Protein AF-A0A261Y4P2-F1 (afdb_monomer)

Structure (mmCIF, N/CA/C/O backbone):
data_AF-A0A261Y4P2-F1
#
_entry.id   AF-A0A261Y4P2-F1
#
loop_
_atom_site.group_PDB
_atom_site.id
_atom_site.type_symbol
_atom_site.label_atom_id
_atom_site.label_alt_id
_atom_site.label_comp_id
_atom_site.label_asym_id
_atom_site.label_entity_id
_atom_site.label_seq_id
_atom_site.pdbx_PDB_ins_code
_atom_site.Cartn_x
_atom_site.Cartn_y
_atom_site.Cartn_z
_atom_site.occupancy
_atom_site.B_iso_or_equiv
_atom_site.auth_seq_id
_atom_site.auth_comp_id
_atom_site.auth_asym_id
_atom_site.auth_atom_id
_atom_site.pdbx_PDB_model_num
ATOM 1 N N . MET A 1 1 ? 29.487 2.234 -16.152 1.00 88.12 1 MET A N 1
ATOM 2 C CA . MET A 1 1 ? 29.723 3.035 -14.929 1.00 88.12 1 MET A CA 1
ATOM 3 C C . MET A 1 1 ? 28.734 2.696 -13.816 1.00 88.12 1 MET A C 1
ATOM 5 O O . MET A 1 1 ? 29.174 2.067 -12.872 1.00 88.12 1 MET A O 1
ATOM 9 N N . ARG A 1 2 ? 27.433 3.023 -13.929 1.00 93.88 2 ARG A N 1
ATOM 10 C CA . ARG A 1 2 ? 26.444 2.851 -12.834 1.00 93.88 2 ARG A CA 1
ATOM 11 C C . ARG A 1 2 ? 26.440 1.461 -12.182 1.00 93.88 2 ARG A C 1
ATOM 13 O O . ARG A 1 2 ? 26.455 1.369 -10.967 1.00 93.88 2 ARG A O 1
ATOM 20 N N . VAL A 1 3 ? 26.479 0.394 -12.985 1.00 94.44 3 VAL A N 1
ATOM 21 C CA . VAL A 1 3 ? 26.511 -0.991 -12.474 1.00 94.44 3 VAL A CA 1
ATOM 22 C C . VAL A 1 3 ? 27.809 -1.296 -11.719 1.00 94.44 3 VAL A C 1
ATOM 24 O O . VAL A 1 3 ? 27.768 -1.815 -10.617 1.00 94.44 3 VAL A O 1
ATOM 27 N N . ALA A 1 4 ? 28.965 -0.929 -12.274 1.00 94.06 4 ALA A N 1
ATOM 28 C CA . ALA A 1 4 ? 30.262 -1.214 -11.657 1.00 94.06 4 ALA A CA 1
ATOM 29 C C . ALA A 1 4 ? 30.473 -0.488 -10.312 1.00 94.06 4 ALA A C 1
ATOM 31 O O . ALA A 1 4 ? 31.225 -0.970 -9.482 1.00 94.06 4 ALA A O 1
ATOM 32 N N . GLN A 1 5 ? 29.793 0.640 -10.065 1.00 93.06 5 GLN A N 1
ATOM 33 C CA . GLN A 1 5 ? 29.941 1.426 -8.828 1.00 93.06 5 GLN A CA 1
ATOM 34 C C . GLN A 1 5 ? 29.400 0.738 -7.567 1.00 93.06 5 GLN A C 1
ATOM 36 O O . GLN A 1 5 ? 29.767 1.137 -6.468 1.00 93.06 5 GLN A O 1
ATOM 41 N N . VAL A 1 6 ? 28.524 -0.259 -7.714 1.00 94.75 6 VAL A N 1
ATOM 42 C CA . VAL A 1 6 ? 27.945 -1.008 -6.584 1.00 94.75 6 VAL A CA 1
ATOM 43 C C . VAL A 1 6 ? 28.538 -2.412 -6.447 1.00 94.75 6 VAL A C 1
ATOM 45 O O . VAL A 1 6 ? 28.089 -3.187 -5.607 1.00 94.75 6 VAL A O 1
ATOM 48 N N . LEU A 1 7 ? 29.526 -2.756 -7.279 1.00 94.25 7 LEU A N 1
ATOM 49 C CA . LEU A 1 7 ? 30.177 -4.060 -7.278 1.00 94.25 7 LEU A CA 1
ATOM 50 C C . LEU A 1 7 ? 31.565 -3.951 -6.654 1.00 94.25 7 LEU A C 1
ATOM 52 O O . LEU A 1 7 ? 32.333 -3.038 -6.954 1.00 94.25 7 LEU A O 1
ATOM 56 N N . VAL A 1 8 ? 31.884 -4.912 -5.794 1.00 94.56 8 VAL A N 1
ATOM 57 C CA . VAL A 1 8 ? 33.221 -5.052 -5.218 1.00 94.56 8 VAL A CA 1
ATOM 58 C C . VAL A 1 8 ? 34.159 -5.589 -6.302 1.00 94.56 8 VAL A C 1
ATOM 60 O O . VAL A 1 8 ? 33.770 -6.459 -7.079 1.00 94.56 8 VAL A O 1
ATOM 63 N N . ASP A 1 9 ? 35.373 -5.043 -6.374 1.00 92.69 9 ASP A N 1
ATOM 64 C CA . ASP A 1 9 ? 36.454 -5.481 -7.273 1.00 92.69 9 ASP A CA 1
ATOM 65 C C . ASP A 1 9 ? 36.154 -5.429 -8.784 1.00 92.69 9 ASP A C 1
ATOM 67 O O . ASP A 1 9 ? 36.833 -6.068 -9.589 1.00 92.69 9 ASP A O 1
ATOM 71 N N . VAL A 1 10 ? 35.180 -4.618 -9.209 1.00 95.62 10 VAL A N 1
ATOM 72 C CA . VAL A 1 10 ? 34.906 -4.374 -10.632 1.00 95.62 10 VAL A CA 1
ATOM 73 C C . VAL A 1 10 ? 35.430 -3.002 -11.040 1.00 95.62 10 VAL A C 1
ATOM 75 O O . VAL A 1 10 ? 34.950 -1.964 -10.588 1.00 95.62 10 VAL A O 1
ATOM 78 N N . THR A 1 11 ? 36.396 -2.977 -11.957 1.00 94.19 11 THR A N 1
ATOM 79 C CA . THR A 1 11 ? 36.865 -1.730 -12.568 1.00 94.19 11 THR A CA 1
ATOM 80 C C . THR A 1 11 ? 35.892 -1.263 -13.648 1.00 94.19 11 THR A C 1
ATOM 82 O O . THR A 1 11 ? 35.295 -2.056 -14.376 1.00 94.19 11 THR A O 1
ATOM 85 N N . VAL A 1 12 ? 35.706 0.054 -13.767 1.00 94.25 12 VAL A N 1
ATOM 86 C CA . VAL A 1 12 ? 34.885 0.625 -14.841 1.00 94.25 12 VAL A CA 1
ATOM 87 C C . VAL A 1 12 ? 35.651 0.470 -16.160 1.00 94.25 12 VAL A C 1
ATOM 89 O O . VAL A 1 12 ? 36.715 1.075 -16.296 1.00 94.25 12 VAL A O 1
ATOM 92 N N . PRO A 1 13 ? 35.141 -0.293 -17.145 1.00 92.19 13 PRO A N 1
ATOM 93 C CA . PRO A 1 13 ? 35.804 -0.390 -18.437 1.00 92.19 13 PRO A CA 1
ATOM 94 C C . PRO A 1 13 ? 35.742 0.958 -19.175 1.00 92.19 13 PRO A C 1
ATOM 96 O O . PRO A 1 13 ? 34.771 1.709 -19.002 1.00 92.19 13 PRO A O 1
ATOM 99 N N . PRO A 1 14 ? 36.736 1.273 -20.025 1.00 94.50 14 PRO A N 1
ATOM 100 C CA . PRO A 1 14 ? 36.669 2.446 -20.886 1.00 94.50 14 PRO A CA 1
ATOM 101 C C . PRO A 1 14 ? 35.496 2.326 -21.880 1.00 94.50 14 PRO A C 1
ATOM 103 O O . PRO A 1 14 ? 35.096 1.212 -22.233 1.00 94.50 14 PRO A O 1
ATOM 106 N N . PRO A 1 15 ? 34.922 3.448 -22.354 1.00 95.31 15 PRO A N 1
ATOM 107 C CA . PRO A 1 15 ? 33.845 3.421 -23.340 1.00 95.31 15 PRO A CA 1
ATOM 108 C C . PRO A 1 15 ? 34.237 2.671 -24.621 1.00 95.31 15 PRO A C 1
ATOM 110 O O . PRO A 1 15 ? 35.308 2.905 -25.176 1.00 95.31 15 PRO A O 1
ATOM 113 N N . ASN A 1 16 ? 33.333 1.832 -25.130 1.00 97.00 16 ASN A N 1
ATOM 114 C CA . ASN A 1 16 ? 33.436 1.235 -26.460 1.00 97.00 16 ASN A CA 1
ATOM 115 C C . ASN A 1 16 ? 32.276 1.753 -27.334 1.00 97.00 16 ASN A C 1
ATOM 117 O O . ASN A 1 16 ? 31.155 1.265 -27.191 1.00 97.00 16 ASN A O 1
ATOM 121 N N . PRO A 1 17 ? 32.509 2.739 -28.221 1.00 97.38 17 PRO A N 1
ATOM 122 C CA . PRO A 1 17 ? 31.434 3.444 -28.919 1.00 97.38 17 PRO A CA 1
ATOM 123 C C . PRO A 1 17 ? 30.830 2.685 -30.109 1.00 97.38 17 PRO A C 1
ATOM 125 O O . PRO A 1 17 ? 29.937 3.228 -30.750 1.00 97.38 17 PRO A O 1
ATOM 128 N N . THR A 1 18 ? 31.265 1.451 -30.403 1.00 98.44 18 THR A N 1
ATOM 129 C CA . THR A 1 18 ? 30.880 0.688 -31.612 1.00 98.44 18 THR A CA 1
ATOM 130 C C . THR A 1 18 ? 29.365 0.661 -31.884 1.00 98.44 18 THR A C 1
ATOM 132 O O . THR A 1 18 ? 28.962 0.696 -33.042 1.00 98.44 18 THR A O 1
ATOM 135 N N . TYR A 1 19 ? 28.524 0.638 -30.842 1.00 97.81 19 TYR A N 1
ATOM 136 C CA . TYR A 1 19 ? 27.056 0.560 -30.969 1.00 97.81 19 TYR A CA 1
ATOM 137 C C . TYR A 1 19 ? 26.296 1.707 -30.290 1.00 97.81 19 TYR A C 1
ATOM 139 O O . TYR A 1 19 ? 25.064 1.692 -30.230 1.00 97.81 19 TYR A O 1
ATOM 147 N N . TYR A 1 20 ? 26.999 2.698 -29.745 1.00 97.75 20 TYR A N 1
ATOM 148 C CA . TYR A 1 20 ? 26.348 3.774 -29.002 1.00 97.75 20 TYR A CA 1
ATOM 149 C C . TYR A 1 20 ? 25.594 4.705 -29.952 1.00 97.75 20 TYR A C 1
ATOM 151 O O . TYR A 1 20 ? 26.127 5.156 -30.961 1.00 97.75 20 TYR A O 1
ATOM 159 N N . ASN A 1 21 ? 24.342 5.001 -29.615 1.00 98.38 21 ASN A N 1
ATOM 160 C CA . ASN A 1 21 ? 23.499 5.966 -30.308 1.00 98.38 21 ASN A CA 1
ATOM 161 C C . ASN A 1 21 ? 22.418 6.486 -29.345 1.00 98.38 21 ASN A C 1
ATOM 163 O O . ASN A 1 21 ? 22.207 5.907 -28.282 1.00 98.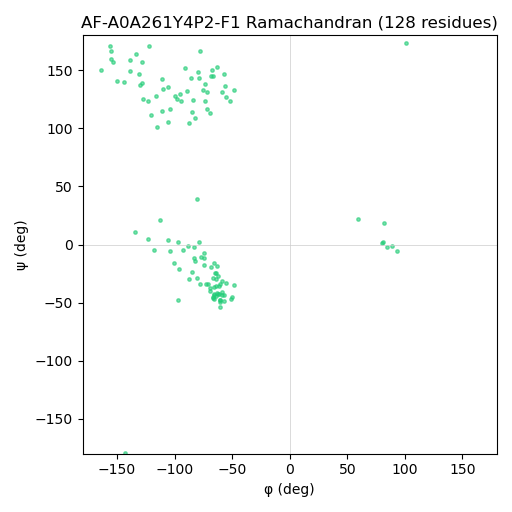38 21 ASN A O 1
ATOM 167 N N . ASN A 1 22 ? 21.739 7.566 -29.733 1.00 98.38 22 ASN A N 1
ATOM 168 C CA . ASN A 1 22 ? 20.689 8.210 -28.935 1.00 98.38 22 ASN A CA 1
ATOM 169 C C . ASN A 1 22 ? 19.300 8.067 -29.578 1.00 98.38 22 ASN A C 1
ATOM 171 O O . ASN A 1 22 ? 18.417 8.885 -29.323 1.00 98.38 22 ASN A O 1
ATOM 175 N N . ASN A 1 23 ? 19.112 7.078 -30.458 1.00 98.31 23 ASN A N 1
ATOM 176 C CA . ASN A 1 23 ? 17.805 6.841 -31.056 1.00 98.31 23 ASN A CA 1
ATOM 177 C C . ASN A 1 23 ? 16.827 6.367 -29.974 1.00 98.31 23 ASN A C 1
ATOM 179 O O . ASN A 1 23 ? 17.195 5.629 -29.061 1.00 98.31 23 ASN A O 1
ATOM 183 N N . VAL A 1 24 ? 15.568 6.774 -30.097 1.00 97.25 24 VAL A N 1
ATOM 184 C CA . VAL A 1 24 ? 14.489 6.413 -29.173 1.00 97.25 24 VAL A CA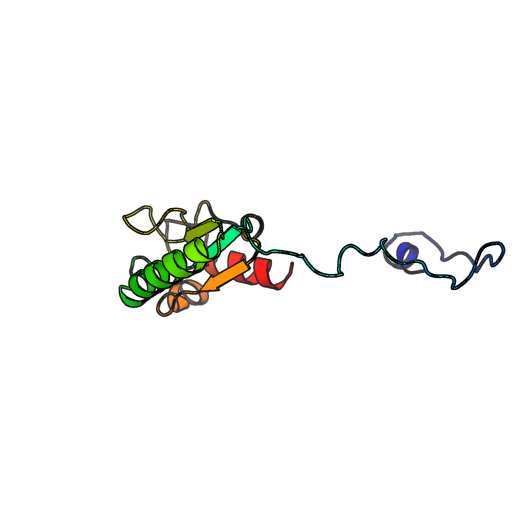 1
ATOM 185 C C . VAL A 1 24 ? 13.306 5.854 -29.952 1.00 97.25 24 VAL A C 1
ATOM 187 O O . VAL A 1 24 ? 13.133 6.151 -31.133 1.00 97.25 24 VAL A O 1
ATOM 190 N N . THR A 1 25 ? 12.472 5.060 -29.286 1.00 97.06 25 THR A N 1
ATOM 191 C CA . THR A 1 25 ? 11.201 4.577 -29.833 1.00 97.06 25 THR A CA 1
ATOM 192 C C . THR A 1 25 ? 10.124 4.620 -28.756 1.00 97.06 25 THR A C 1
ATOM 194 O O . THR A 1 25 ? 10.414 4.490 -27.565 1.00 97.06 25 THR A O 1
ATOM 197 N N . CYS A 1 26 ? 8.875 4.833 -29.164 1.00 95.25 26 CYS A N 1
ATOM 198 C CA . CYS A 1 26 ? 7.732 4.843 -28.258 1.00 95.25 26 CYS A CA 1
ATOM 199 C C . CYS A 1 26 ? 7.302 3.415 -27.870 1.00 95.25 26 CYS A C 1
ATOM 201 O O . CYS A 1 26 ? 7.734 2.434 -28.474 1.00 95.25 26 CYS A O 1
ATOM 203 N N . GLY A 1 27 ? 6.460 3.304 -26.837 1.00 92.44 27 GLY A N 1
ATOM 204 C CA . GLY A 1 27 ? 5.825 2.041 -26.436 1.00 92.44 27 GLY A CA 1
ATOM 205 C C . GLY A 1 27 ? 6.680 1.092 -25.589 1.00 92.44 27 GLY A C 1
ATOM 206 O O . GLY A 1 27 ? 6.207 0.017 -25.247 1.00 92.44 27 GLY A O 1
ATOM 207 N N . LEU A 1 28 ? 7.913 1.473 -25.232 1.00 94.06 28 LEU A N 1
ATOM 208 C CA . LEU A 1 28 ? 8.790 0.648 -24.384 1.00 94.06 28 LEU A CA 1
ATOM 209 C C . LEU A 1 28 ? 8.756 1.023 -22.893 1.00 94.06 28 LEU A C 1
ATOM 211 O O . LEU A 1 28 ? 9.151 0.216 -22.056 1.00 94.06 28 LEU A O 1
ATOM 215 N N . SER A 1 29 ? 8.325 2.240 -22.544 1.00 94.94 29 SER A N 1
ATOM 216 C CA . SER A 1 29 ? 8.295 2.694 -21.147 1.00 94.94 29 SER A CA 1
ATOM 217 C C . SER A 1 29 ? 7.024 2.238 -20.433 1.00 94.94 29 SER A C 1
ATOM 219 O O . SER A 1 29 ? 5.919 2.573 -20.859 1.00 94.94 29 SER A O 1
ATOM 221 N N . VAL A 1 30 ? 7.193 1.543 -19.308 1.00 95.00 30 VAL A N 1
ATOM 222 C CA . VAL A 1 30 ? 6.091 1.103 -18.435 1.00 95.00 30 VAL A CA 1
ATOM 223 C C . VAL A 1 30 ? 5.566 2.249 -17.561 1.00 95.00 30 VAL A C 1
ATOM 225 O O . VAL A 1 30 ? 4.368 2.348 -17.329 1.00 95.00 30 VAL A O 1
ATOM 228 N N . PHE A 1 31 ? 6.429 3.177 -17.136 1.00 94.50 31 PHE A N 1
ATOM 229 C CA . PHE A 1 31 ? 6.080 4.283 -16.228 1.00 94.50 31 PHE A CA 1
ATOM 230 C C . PHE A 1 31 ? 5.400 5.467 -16.939 1.00 94.50 31 PHE A C 1
ATOM 232 O O . PHE A 1 31 ? 5.685 6.628 -16.656 1.00 94.50 31 PHE A O 1
ATOM 239 N N . SER A 1 32 ? 4.525 5.180 -17.902 1.00 88.62 32 SER A N 1
ATOM 240 C CA . SER A 1 32 ? 3.750 6.181 -18.651 1.00 88.62 32 SER A CA 1
ATOM 241 C C . SER A 1 32 ? 2.328 6.387 -18.107 1.00 88.62 32 SER A C 1
ATOM 243 O O . SER A 1 32 ? 1.586 7.211 -18.639 1.00 88.62 32 SER A O 1
ATOM 245 N N . GLY A 1 33 ? 1.980 5.695 -17.016 1.00 88.25 33 GLY A N 1
ATOM 246 C CA . GLY A 1 33 ? 0.674 5.746 -16.362 1.00 88.25 33 GLY A CA 1
ATOM 247 C C . GLY A 1 33 ? -0.207 4.546 -16.706 1.00 88.25 33 GLY A C 1
ATOM 248 O O . GLY A 1 33 ? 0.138 3.716 -17.546 1.00 88.25 33 GLY A O 1
ATOM 249 N N . VAL A 1 34 ? -1.354 4.459 -16.034 1.00 92.75 34 VAL A N 1
ATOM 250 C CA . VAL A 1 34 ? -2.359 3.413 -16.261 1.00 92.75 34 VAL A CA 1
ATOM 251 C C . VAL A 1 34 ? -3.617 4.013 -16.901 1.00 92.75 34 VAL A C 1
ATOM 253 O O . VAL A 1 34 ? -3.999 5.131 -16.558 1.00 92.75 34 VAL A O 1
ATOM 256 N N . PRO A 1 35 ? -4.282 3.302 -17.830 1.00 95.12 35 PRO A N 1
ATOM 257 C CA . PRO A 1 35 ? -5.484 3.805 -18.502 1.00 95.12 35 PRO A CA 1
ATOM 258 C C . PRO A 1 35 ? -6.736 3.777 -17.611 1.00 95.12 35 PRO A C 1
ATOM 260 O O . PRO A 1 35 ? -7.733 4.419 -17.931 1.00 95.12 35 PRO A O 1
ATOM 263 N N . THR A 1 36 ? -6.709 3.011 -16.520 1.00 97.44 36 THR A N 1
ATOM 264 C CA . THR A 1 36 ? -7.792 2.899 -15.539 1.00 97.44 36 THR A CA 1
ATOM 265 C C . THR A 1 36 ? -7.227 2.505 -14.178 1.00 97.44 36 THR A C 1
ATOM 267 O O . THR A 1 36 ? -6.154 1.909 -14.105 1.00 97.44 36 THR A O 1
ATOM 270 N N . ILE A 1 37 ? -7.970 2.825 -13.119 1.00 96.75 37 ILE A N 1
ATOM 271 C CA . ILE A 1 37 ? -7.676 2.433 -11.733 1.00 96.75 37 ILE A CA 1
ATOM 272 C C . ILE A 1 37 ? -8.573 1.290 -11.237 1.00 96.75 37 ILE A C 1
ATOM 274 O O . ILE A 1 37 ? -8.388 0.807 -10.127 1.00 96.75 37 ILE A O 1
ATOM 278 N N . VAL A 1 38 ? -9.558 0.857 -12.031 1.00 98.38 38 VAL A N 1
ATOM 279 C CA . VAL A 1 38 ? -10.471 -0.230 -11.647 1.00 98.38 38 VAL A CA 1
ATOM 280 C C . VAL A 1 38 ? -9.674 -1.503 -11.357 1.00 98.38 38 VAL A C 1
ATOM 282 O O . VAL A 1 38 ? -8.849 -1.919 -12.168 1.00 98.38 38 VAL A O 1
ATOM 285 N N . GLY A 1 39 ? -9.956 -2.131 -10.217 1.00 97.75 39 GLY A N 1
ATOM 286 C CA . GLY A 1 39 ? -9.285 -3.342 -9.749 1.00 97.75 39 GLY A CA 1
ATOM 287 C C . GLY A 1 39 ? -7.980 -3.107 -8.986 1.00 97.75 39 GLY A C 1
ATOM 288 O O . GLY A 1 39 ? -7.406 -4.081 -8.508 1.00 97.75 39 GLY A O 1
ATOM 289 N N . LEU A 1 40 ? -7.523 -1.857 -8.839 1.00 98.19 40 LEU A N 1
ATOM 290 C CA . LEU A 1 40 ? -6.431 -1.541 -7.917 1.00 98.19 40 LEU A CA 1
ATOM 291 C C . LEU A 1 40 ? -6.889 -1.725 -6.463 1.00 98.19 40 LEU A C 1
ATOM 293 O O . LEU A 1 40 ? -8.045 -1.452 -6.115 1.00 98.19 40 LEU A O 1
ATOM 297 N N . ASN A 1 41 ? -5.971 -2.179 -5.616 1.00 98.38 41 ASN A N 1
ATOM 298 C CA . ASN A 1 41 ? -6.188 -2.443 -4.201 1.00 98.38 41 ASN A CA 1
ATOM 299 C C . ASN A 1 41 ? -5.894 -1.188 -3.380 1.00 98.38 41 ASN A C 1
ATOM 301 O O . ASN A 1 41 ? -4.846 -0.567 -3.536 1.00 98.38 41 ASN A O 1
ATOM 305 N N . PHE A 1 42 ? -6.793 -0.818 -2.472 1.00 98.12 42 PHE A N 1
ATOM 306 C CA . PHE A 1 42 ? -6.651 0.387 -1.660 1.00 98.12 42 PHE A CA 1
ATOM 307 C C . PHE A 1 42 ? -6.798 0.076 -0.172 1.00 98.12 42 PHE A C 1
ATOM 309 O O . PHE A 1 42 ? -7.809 -0.485 0.255 1.00 98.12 42 PHE A O 1
ATOM 316 N N . GLY A 1 43 ? -5.799 0.464 0.619 1.00 98.69 43 GLY A N 1
ATOM 317 C CA . GLY A 1 43 ? -5.790 0.311 2.070 1.00 98.69 43 GLY A CA 1
ATOM 318 C C . GLY A 1 43 ? -6.288 1.573 2.774 1.00 98.69 43 GLY A C 1
ATOM 319 O O . GLY A 1 43 ? -5.727 2.654 2.598 1.00 98.69 43 GLY A O 1
ATOM 320 N N . ILE A 1 44 ? -7.316 1.445 3.609 1.00 98.81 44 ILE A N 1
ATOM 321 C CA . ILE A 1 44 ? -7.773 2.500 4.521 1.00 98.81 44 ILE A CA 1
ATOM 322 C C . ILE A 1 44 ? -7.341 2.111 5.930 1.00 98.81 44 ILE A C 1
ATOM 324 O O . ILE A 1 44 ? -7.921 1.214 6.536 1.00 98.81 44 ILE A O 1
ATOM 328 N N . LEU A 1 45 ? -6.320 2.782 6.450 1.00 98.62 45 LEU A N 1
ATOM 329 C CA . LEU A 1 45 ? -5.787 2.551 7.787 1.00 98.62 45 LEU A CA 1
ATOM 330 C C . LEU A 1 45 ? -6.643 3.304 8.812 1.00 98.62 45 LEU A C 1
ATOM 332 O O . LEU A 1 45 ? -6.612 4.535 8.862 1.00 98.62 45 LEU A O 1
ATOM 336 N N . ALA A 1 46 ? -7.412 2.568 9.609 1.00 98.56 46 ALA A N 1
ATOM 337 C CA . ALA A 1 46 ? -8.357 3.096 10.585 1.00 98.56 46 ALA A CA 1
ATOM 338 C C . ALA A 1 46 ? -8.052 2.590 12.004 1.00 98.56 46 ALA A C 1
ATOM 340 O O . ALA A 1 46 ? -7.233 1.697 12.205 1.00 98.56 46 ALA A O 1
ATOM 341 N N . SER A 1 47 ? -8.736 3.154 12.999 1.00 97.69 47 SER A N 1
ATOM 342 C CA . SER A 1 47 ? -8.703 2.655 14.375 1.00 97.69 47 SER A CA 1
ATOM 343 C C . SER A 1 47 ? -10.110 2.333 14.868 1.00 97.69 47 SER A C 1
ATOM 345 O O . SER A 1 47 ? -10.976 3.208 14.911 1.00 97.69 47 SER A O 1
ATOM 347 N N . VAL A 1 48 ? -10.328 1.093 15.313 1.00 97.75 48 VAL A N 1
ATOM 348 C CA . VAL A 1 48 ? -11.605 0.629 15.888 1.00 97.75 48 VAL A CA 1
ATOM 349 C C . VAL A 1 48 ? -11.937 1.314 17.212 1.00 97.75 48 VAL A C 1
ATOM 351 O O . VAL A 1 48 ? -13.079 1.281 17.664 1.00 97.75 48 VAL A O 1
ATOM 354 N N . TYR A 1 49 ? -10.947 1.959 17.832 1.00 95.75 49 TYR A N 1
ATOM 355 C CA . TYR A 1 49 ? -11.106 2.734 19.060 1.00 95.75 49 TYR A CA 1
ATOM 356 C C . TYR A 1 49 ? -11.489 4.197 18.799 1.00 95.75 49 TYR A C 1
ATOM 358 O O . TYR A 1 49 ? -11.708 4.949 19.749 1.00 95.75 49 TYR A O 1
ATOM 366 N N . SER A 1 50 ? -11.603 4.605 17.531 1.00 97.19 50 SER A N 1
ATOM 367 C CA . SER A 1 50 ? -12.020 5.945 17.124 1.00 97.19 50 SER A CA 1
ATOM 368 C C . SER A 1 50 ? -13.277 5.885 16.257 1.00 97.19 50 SER A C 1
ATOM 370 O O . SER A 1 50 ? -13.255 5.447 15.107 1.00 97.19 50 SER A O 1
ATOM 372 N N . GLN A 1 51 ? -14.399 6.372 16.798 1.00 97.56 51 GLN A N 1
ATOM 373 C CA . GLN A 1 51 ? -15.666 6.433 16.060 1.00 97.56 51 GLN A CA 1
ATOM 374 C C . GLN A 1 51 ? -15.562 7.325 14.814 1.00 97.56 51 GLN A C 1
ATOM 376 O O . GLN A 1 51 ? -16.171 7.021 13.787 1.00 97.56 51 GLN A O 1
ATOM 381 N N . GLU A 1 52 ? -14.791 8.412 14.898 1.00 98.25 52 GLU A N 1
ATOM 382 C CA . GLU A 1 52 ? -14.500 9.293 13.763 1.00 98.25 52 GLU A CA 1
ATOM 383 C C . GLU A 1 52 ? -13.786 8.521 12.648 1.00 98.25 52 GLU A C 1
ATOM 385 O O . GLU A 1 52 ? -14.243 8.535 11.503 1.00 98.25 52 GLU A O 1
ATOM 390 N N . SER A 1 53 ? -12.755 7.755 13.014 1.00 98.38 53 SER A N 1
ATOM 391 C CA . SER A 1 53 ? -11.975 6.940 12.082 1.00 98.38 53 SER A CA 1
ATOM 392 C C . SER A 1 53 ? -12.832 5.900 11.379 1.00 98.38 53 SER A C 1
ATOM 394 O O . SER A 1 53 ? -12.857 5.848 10.150 1.00 98.38 53 SER A O 1
ATOM 396 N N . MET A 1 54 ? -13.628 5.142 12.133 1.00 98.62 54 MET A N 1
ATOM 397 C CA . MET A 1 54 ? -14.520 4.133 11.556 1.00 98.62 54 MET A CA 1
ATOM 398 C C . MET A 1 54 ? -15.608 4.743 10.664 1.00 98.62 54 MET A C 1
ATOM 400 O O . MET A 1 54 ? -15.958 4.171 9.629 1.00 98.62 54 MET A O 1
ATOM 404 N N . THR A 1 55 ? -16.121 5.923 11.020 1.00 98.56 55 THR A N 1
ATOM 405 C CA . THR A 1 55 ? -17.124 6.631 10.210 1.00 98.56 55 THR A CA 1
ATOM 406 C C . THR A 1 55 ? -16.530 7.095 8.883 1.00 98.56 55 THR A C 1
ATOM 408 O O . THR A 1 55 ? -17.131 6.883 7.826 1.00 98.56 55 THR A O 1
ATOM 411 N N . GLN A 1 56 ? -15.335 7.687 8.912 1.00 98.69 56 GLN A N 1
ATOM 412 C CA . GLN A 1 56 ? -14.669 8.131 7.694 1.00 98.69 56 GLN A CA 1
ATOM 413 C C . GLN A 1 56 ? -14.218 6.945 6.835 1.00 98.69 56 GLN A C 1
ATOM 415 O O . GLN A 1 56 ? -14.403 6.977 5.619 1.00 98.69 56 GLN A O 1
ATOM 420 N N . ALA A 1 57 ? -13.708 5.875 7.448 1.00 98.69 57 ALA A N 1
ATOM 421 C CA . ALA A 1 57 ? -13.302 4.673 6.734 1.00 98.69 57 ALA A CA 1
ATOM 422 C C . ALA A 1 57 ? -14.466 4.049 5.957 1.00 98.69 57 ALA A C 1
ATOM 424 O O . ALA A 1 57 ? -14.308 3.721 4.784 1.00 98.69 57 ALA A O 1
ATOM 425 N N . ALA A 1 58 ? -15.659 3.970 6.554 1.00 98.69 58 ALA A N 1
ATOM 426 C CA . ALA A 1 58 ? -16.854 3.491 5.862 1.00 98.69 58 ALA A CA 1
ATOM 427 C C . ALA A 1 58 ? -17.250 4.392 4.676 1.00 98.69 58 ALA A C 1
ATOM 429 O O . ALA A 1 58 ? -17.597 3.895 3.601 1.00 98.69 58 ALA A O 1
ATOM 430 N N . ALA A 1 59 ? -17.180 5.717 4.848 1.00 98.62 59 ALA A N 1
ATOM 431 C CA . ALA A 1 59 ? -17.506 6.673 3.790 1.00 98.62 59 ALA A CA 1
ATOM 432 C C . ALA A 1 59 ? -16.523 6.598 2.610 1.00 98.62 59 ALA A C 1
ATOM 434 O O . ALA A 1 59 ? -16.954 6.615 1.455 1.00 98.62 59 ALA A O 1
ATOM 435 N N . LEU A 1 60 ? -15.224 6.488 2.898 1.00 98.62 60 LEU A N 1
ATOM 436 C CA . LEU A 1 60 ? -14.173 6.314 1.896 1.00 98.62 60 LEU A CA 1
ATOM 437 C C . LEU A 1 60 ? -14.292 4.958 1.201 1.00 98.62 60 LEU A C 1
ATOM 439 O O . LEU A 1 60 ? -14.255 4.904 -0.024 1.00 98.62 60 LEU A O 1
ATOM 443 N N . ALA A 1 61 ? -14.517 3.878 1.955 1.00 98.56 61 ALA A N 1
ATOM 444 C CA . ALA A 1 61 ? -14.650 2.541 1.391 1.00 98.56 61 ALA A CA 1
ATOM 445 C C . ALA A 1 61 ? -15.798 2.449 0.389 1.00 98.56 61 ALA A C 1
ATOM 447 O O . ALA A 1 61 ? -15.633 1.871 -0.686 1.00 98.56 61 ALA A O 1
ATOM 448 N N . LYS A 1 62 ? -16.934 3.082 0.699 1.00 98.50 62 LYS A N 1
ATOM 449 C CA . LYS A 1 62 ? -18.054 3.195 -0.233 1.00 98.50 62 LYS A CA 1
ATOM 450 C C . LYS A 1 62 ? -17.651 3.941 -1.509 1.00 98.50 62 LYS A C 1
ATOM 452 O O . LYS A 1 62 ? -17.821 3.399 -2.596 1.00 98.50 62 LYS A O 1
ATOM 457 N N . GLN A 1 63 ? -17.097 5.147 -1.379 1.00 98.44 63 GLN A N 1
ATOM 458 C CA . GLN A 1 63 ? -16.728 5.983 -2.529 1.00 98.44 63 GLN A CA 1
ATOM 459 C C . GLN A 1 63 ? -15.681 5.307 -3.424 1.00 98.44 63 GLN A C 1
ATOM 461 O O . GLN A 1 63 ? -15.800 5.318 -4.643 1.00 98.44 63 GLN A O 1
ATOM 466 N N . PHE A 1 64 ? -14.669 4.677 -2.832 1.00 98.31 64 PHE A N 1
ATOM 467 C CA . PHE A 1 64 ? -13.619 3.980 -3.575 1.00 98.31 64 PHE A CA 1
ATOM 468 C C . PHE A 1 64 ? -14.146 2.716 -4.262 1.00 98.31 64 PHE A C 1
ATOM 470 O O . PHE A 1 64 ? -13.789 2.449 -5.408 1.00 98.31 64 PHE A O 1
ATOM 477 N N . SER A 1 65 ? -15.063 1.986 -3.623 1.00 98.12 65 SER A N 1
ATOM 478 C CA . SER A 1 65 ? -15.725 0.839 -4.258 1.00 98.12 65 SER A CA 1
ATOM 479 C C . SER A 1 65 ? -16.604 1.263 -5.442 1.00 98.12 65 SER A C 1
ATOM 481 O O . SER A 1 65 ? -16.640 0.569 -6.453 1.00 98.12 65 SER A O 1
A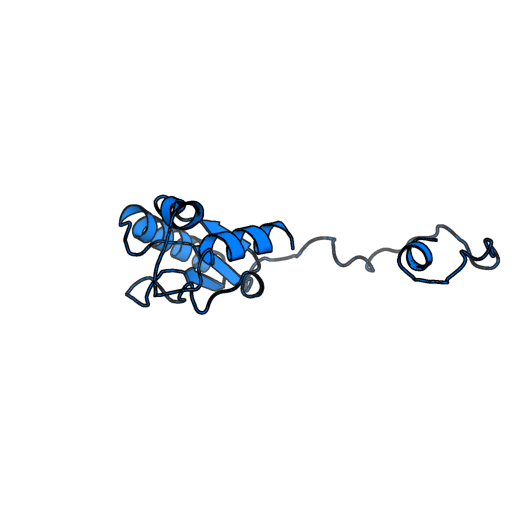TOM 483 N N . GLU A 1 66 ? -17.276 2.419 -5.364 1.00 98.44 66 GLU A N 1
ATOM 484 C CA . GLU A 1 66 ? -18.050 2.995 -6.480 1.00 98.44 66 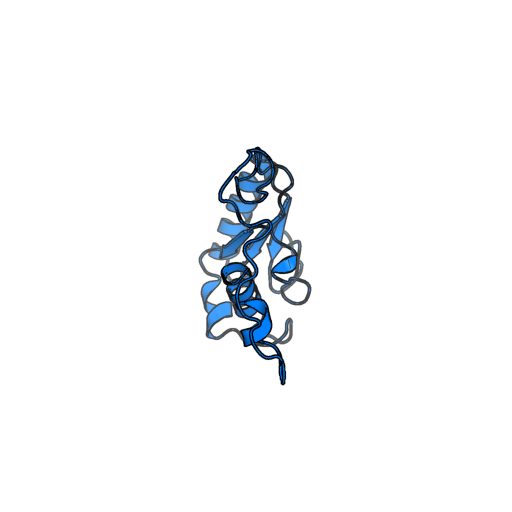GLU A CA 1
ATOM 485 C C . GLU A 1 66 ? -17.163 3.372 -7.684 1.00 98.44 66 GLU A C 1
ATOM 487 O O . GLU A 1 66 ? -17.635 3.365 -8.820 1.00 98.44 66 GLU A O 1
ATOM 492 N N . LEU A 1 67 ? -15.868 3.628 -7.456 1.00 97.88 67 LEU A N 1
ATOM 493 C CA . LEU A 1 67 ? -14.854 3.812 -8.505 1.00 97.88 67 LEU A CA 1
ATOM 494 C C . LEU A 1 67 ? -14.286 2.486 -9.048 1.00 97.88 67 LEU A C 1
ATOM 496 O O . LEU A 1 67 ? -13.455 2.503 -9.955 1.00 97.88 67 LEU A O 1
ATOM 500 N N . GLY A 1 68 ? -14.718 1.341 -8.512 1.00 98.19 68 GLY A N 1
ATOM 501 C CA . GLY A 1 68 ? -14.243 0.013 -8.901 1.00 98.19 68 GLY A CA 1
ATOM 502 C C . GLY A 1 68 ? -12.920 -0.406 -8.254 1.00 98.19 68 GLY A C 1
ATOM 503 O O . GLY A 1 68 ? -12.268 -1.311 -8.772 1.00 98.19 68 GLY A O 1
ATOM 504 N N . LEU A 1 69 ? -12.507 0.238 -7.157 1.00 98.50 69 LEU A N 1
ATOM 505 C CA . LEU A 1 69 ? -11.332 -0.159 -6.374 1.00 98.50 69 LEU A CA 1
ATOM 506 C C . LEU A 1 69 ? -11.657 -1.337 -5.446 1.00 98.50 69 LEU A C 1
ATOM 508 O O . LEU A 1 69 ? -12.767 -1.438 -4.918 1.00 98.50 69 LEU A O 1
ATOM 512 N N . PHE A 1 70 ? -10.672 -2.197 -5.192 1.00 98.38 70 PHE A N 1
ATOM 513 C CA . PHE A 1 70 ? -10.759 -3.224 -4.155 1.00 98.38 70 PHE A CA 1
ATOM 514 C C . PHE A 1 70 ? -10.300 -2.641 -2.824 1.00 98.38 70 PHE A C 1
ATOM 516 O O . PHE A 1 70 ? -9.114 -2.418 -2.600 1.00 98.38 70 PHE A O 1
ATOM 523 N N . VAL A 1 71 ? -11.252 -2.350 -1.938 1.00 98.50 71 VAL A N 1
ATOM 524 C CA . VAL A 1 71 ? -10.961 -1.610 -0.708 1.00 98.50 71 VAL A CA 1
ATOM 525 C C . VAL A 1 71 ? -10.822 -2.532 0.496 1.00 98.50 71 VAL A C 1
ATOM 527 O O . VAL A 1 71 ? -11.737 -3.289 0.832 1.00 98.50 71 VAL A O 1
ATOM 530 N N . ASN A 1 72 ? -9.711 -2.380 1.210 1.00 98.56 72 A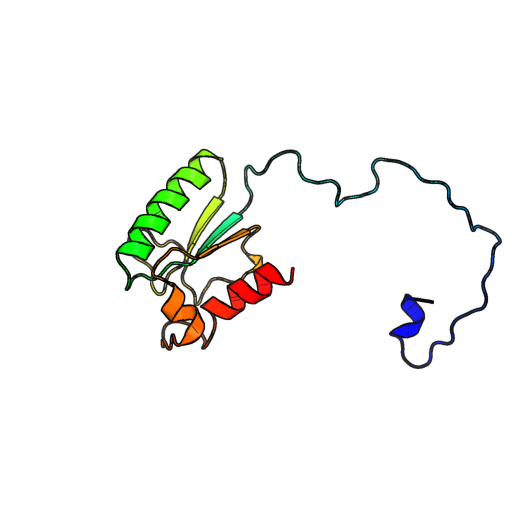SN A N 1
ATOM 531 C CA . ASN A 1 72 ? -9.476 -2.999 2.503 1.00 98.56 72 ASN A CA 1
ATOM 532 C C . ASN A 1 72 ? -9.461 -1.933 3.602 1.00 98.56 72 ASN A C 1
ATOM 534 O O . ASN A 1 72 ? -8.582 -1.075 3.641 1.00 98.56 72 ASN A O 1
ATOM 538 N N . VAL A 1 73 ? -10.438 -1.990 4.507 1.00 98.81 73 VAL A N 1
ATOM 539 C CA . VAL A 1 73 ? -10.412 -1.223 5.754 1.00 98.81 73 VAL A CA 1
ATOM 540 C C . VAL A 1 73 ? -9.614 -2.023 6.772 1.00 98.81 73 VAL A C 1
ATOM 542 O O . VAL A 1 73 ? -10.024 -3.110 7.192 1.00 98.81 73 VAL A O 1
ATOM 545 N N . VAL A 1 74 ? -8.472 -1.461 7.152 1.00 98.81 74 VAL A N 1
ATOM 546 C CA . VAL A 1 74 ? -7.523 -2.046 8.089 1.00 98.81 74 VAL A CA 1
ATOM 547 C C . VAL A 1 74 ? -7.785 -1.494 9.484 1.00 98.81 74 VAL A C 1
ATOM 549 O O . VAL A 1 74 ? -7.847 -0.280 9.666 1.00 98.81 74 VAL A O 1
ATOM 552 N N . GLY A 1 75 ? -7.909 -2.383 10.466 1.00 98.38 75 GLY A N 1
ATOM 553 C CA . GLY A 1 75 ? -8.087 -2.023 11.873 1.00 98.38 75 GLY A CA 1
ATOM 554 C C . GLY A 1 75 ? -7.348 -2.969 12.816 1.00 98.38 75 GLY A C 1
ATOM 555 O O . GLY A 1 75 ? -6.671 -3.910 12.402 1.00 98.38 75 GLY A O 1
ATOM 556 N N . GLU A 1 76 ? -7.453 -2.730 14.118 1.00 98.19 76 GLU A N 1
ATOM 557 C CA . GLU A 1 76 ? -6.770 -3.525 15.141 1.00 98.19 76 GLU A CA 1
ATOM 558 C C . GLU A 1 76 ? -7.371 -4.932 15.281 1.00 98.19 76 GLU A C 1
ATOM 560 O O . GLU A 1 76 ? -6.638 -5.889 15.533 1.00 98.19 76 GLU A O 1
ATOM 565 N N . THR A 1 77 ? -8.685 -5.073 15.085 1.00 98.19 77 THR A N 1
ATOM 566 C CA . THR A 1 77 ? -9.423 -6.344 15.139 1.00 98.19 77 THR A CA 1
ATOM 567 C C . THR A 1 77 ? -10.455 -6.438 14.019 1.00 98.19 77 THR A C 1
ATOM 569 O O . THR A 1 77 ? -10.905 -5.429 13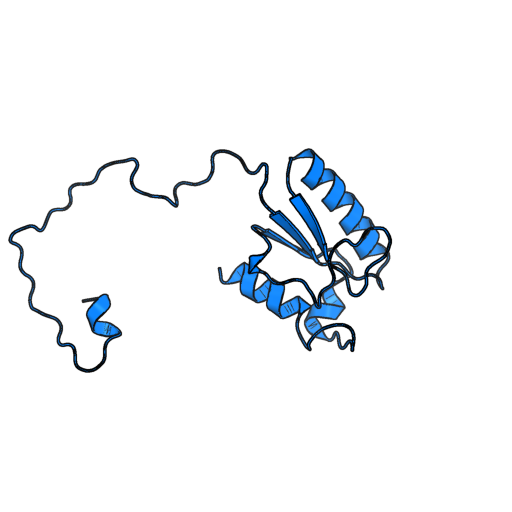.480 1.00 98.19 77 THR A O 1
ATOM 572 N N . LEU A 1 78 ? -10.868 -7.664 13.683 1.00 98.44 78 LEU A N 1
ATOM 573 C CA . LEU A 1 78 ? -12.001 -7.874 12.784 1.00 98.44 78 LEU A CA 1
ATOM 574 C C . LEU A 1 78 ? -13.311 -7.560 13.511 1.00 98.44 78 LEU A C 1
ATOM 576 O O . LEU A 1 78 ? -13.628 -8.155 14.542 1.00 98.44 78 LEU A O 1
ATOM 580 N N . MET A 1 79 ? -14.083 -6.644 12.940 1.00 97.75 79 MET A N 1
ATOM 581 C CA . MET A 1 79 ? -15.414 -6.249 13.396 1.00 97.75 79 MET A CA 1
ATOM 582 C C . MET A 1 79 ? -16.201 -5.666 12.211 1.00 97.75 79 MET A C 1
ATOM 584 O O . MET A 1 79 ? -15.609 -5.444 11.153 1.00 97.75 79 MET A O 1
ATOM 588 N N . PRO A 1 80 ? -17.518 -5.406 12.328 1.00 97.69 80 PRO A N 1
ATOM 589 C CA . PRO A 1 80 ? -18.274 -4.801 11.234 1.00 97.69 80 PRO A CA 1
ATOM 590 C C . PRO A 1 80 ? -17.606 -3.518 10.719 1.00 97.69 80 PRO A C 1
ATOM 592 O O . PRO A 1 80 ? -17.358 -2.593 11.489 1.00 97.69 80 PRO A O 1
ATOM 595 N N . GLY A 1 81 ? -17.310 -3.480 9.418 1.00 96.94 81 GLY A N 1
ATOM 596 C CA . GLY A 1 81 ? -16.609 -2.366 8.772 1.00 96.94 81 GLY A CA 1
ATOM 597 C C . GLY A 1 81 ? -15.085 -2.508 8.676 1.00 96.94 81 GLY A C 1
ATOM 598 O O . GLY A 1 81 ? -14.476 -1.683 8.010 1.00 96.94 81 GLY A O 1
ATOM 599 N N . VAL A 1 82 ? -14.479 -3.546 9.266 1.00 98.62 82 VAL A N 1
ATOM 600 C CA . VAL A 1 82 ? -13.050 -3.889 9.128 1.00 98.62 82 VAL A CA 1
ATOM 601 C C . VAL A 1 82 ? -12.922 -5.250 8.453 1.00 98.62 82 VA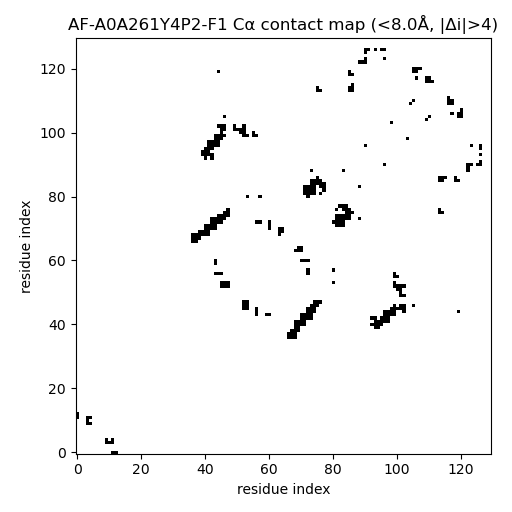L A C 1
ATOM 603 O O . VAL A 1 82 ? -13.526 -6.223 8.905 1.00 98.62 82 VAL A O 1
ATOM 606 N N . ASN A 1 83 ? -12.129 -5.339 7.386 1.00 97.50 83 ASN A N 1
ATOM 607 C CA . ASN A 1 83 ? -11.929 -6.580 6.627 1.00 97.50 83 ASN A CA 1
ATOM 608 C C . ASN A 1 83 ? -10.477 -7.080 6.627 1.00 97.50 83 ASN A C 1
ATOM 610 O O . ASN A 1 83 ? -10.227 -8.189 6.159 1.00 97.50 83 ASN A O 1
ATOM 614 N N . LEU A 1 84 ? -9.546 -6.324 7.216 1.00 98.62 84 LEU A N 1
ATOM 615 C CA . LEU A 1 84 ? -8.159 -6.739 7.387 1.00 98.62 84 LEU A CA 1
ATOM 616 C C . LEU A 1 84 ? -7.605 -6.223 8.721 1.00 98.62 84 LEU A C 1
ATOM 618 O O . LEU A 1 84 ? -7.895 -5.103 9.136 1.00 98.62 84 LEU A O 1
ATOM 622 N N . THR A 1 85 ? -6.818 -7.034 9.424 1.00 98.62 85 THR A N 1
ATOM 623 C CA . THR A 1 85 ? -6.165 -6.593 10.664 1.00 98.62 85 THR A CA 1
ATOM 624 C C . THR A 1 85 ? -4.786 -6.018 10.380 1.00 98.62 85 THR A C 1
ATOM 626 O O . THR A 1 85 ? -4.097 -6.478 9.472 1.00 98.62 85 THR A O 1
ATOM 629 N N . TYR A 1 86 ? -4.309 -5.097 11.218 1.00 98.44 86 TYR A N 1
ATOM 630 C CA . TYR A 1 86 ? -2.920 -4.624 11.142 1.00 98.44 86 TYR A CA 1
ATOM 631 C C . TYR A 1 86 ? -1.889 -5.757 11.221 1.00 98.44 86 TYR A C 1
ATOM 633 O O . TYR A 1 86 ? -0.841 -5.678 10.589 1.00 98.44 86 TYR A O 1
ATOM 641 N N . SER A 1 87 ? -2.172 -6.831 11.964 1.00 98.31 87 SER A N 1
ATOM 642 C CA . SER A 1 87 ? -1.287 -8.001 12.032 1.00 98.31 87 SER A CA 1
ATOM 643 C C . SER A 1 87 ? -1.143 -8.737 10.701 1.00 98.31 87 SER A C 1
ATOM 645 O O . SER A 1 87 ? -0.083 -9.313 10.457 1.00 98.31 87 SER A O 1
ATOM 647 N N . ALA A 1 88 ? -2.176 -8.695 9.859 1.00 98.31 88 ALA A N 1
ATOM 648 C CA . ALA A 1 88 ? -2.231 -9.372 8.569 1.00 98.31 88 ALA A CA 1
ATOM 649 C C . ALA A 1 88 ? -1.939 -8.452 7.373 1.00 98.31 88 ALA A C 1
ATOM 651 O O . ALA A 1 88 ? -1.681 -8.968 6.295 1.00 98.31 88 ALA A O 1
ATOM 652 N N . ALA A 1 89 ? -1.984 -7.130 7.554 1.00 98.38 89 ALA A N 1
ATOM 653 C CA . ALA A 1 89 ? -1.730 -6.155 6.498 1.00 98.38 89 ALA A CA 1
ATOM 654 C C . ALA A 1 89 ? -0.237 -5.840 6.325 1.00 98.38 89 ALA A C 1
ATOM 656 O O . ALA A 1 89 ? 0.486 -5.672 7.318 1.00 98.38 89 ALA A O 1
ATOM 657 N N . ASP A 1 90 ? 0.171 -5.648 5.073 1.00 98.31 90 ASP A N 1
ATOM 658 C CA . ASP A 1 90 ? 1.430 -5.028 4.667 1.00 98.31 90 ASP A CA 1
ATOM 659 C C . ASP A 1 90 ? 1.194 -3.984 3.555 1.00 98.31 90 ASP A C 1
ATOM 661 O O . ASP A 1 90 ? 0.135 -3.934 2.936 1.00 98.31 90 ASP A O 1
ATOM 665 N N . ALA A 1 91 ? 2.171 -3.112 3.298 1.00 98.38 91 ALA A N 1
ATOM 666 C CA . ALA A 1 91 ? 2.071 -2.123 2.228 1.00 98.38 91 ALA A CA 1
ATOM 667 C C . ALA A 1 91 ? 2.064 -2.757 0.831 1.00 98.38 91 ALA A C 1
ATOM 669 O O . ALA A 1 91 ? 1.456 -2.190 -0.071 1.00 98.38 91 ALA A O 1
ATOM 670 N N . VAL A 1 92 ? 2.695 -3.928 0.649 1.00 98.12 92 VAL A N 1
ATOM 671 C CA . VAL A 1 92 ? 2.701 -4.632 -0.651 1.00 98.12 92 VAL A CA 1
ATOM 672 C C . VAL A 1 92 ? 1.306 -5.068 -1.107 1.00 98.12 92 VAL A C 1
ATOM 674 O O . VAL A 1 92 ? 1.119 -5.363 -2.284 1.00 98.12 92 VAL A O 1
ATOM 677 N N . ASP A 1 93 ? 0.338 -5.123 -0.190 1.00 97.62 93 ASP A N 1
ATOM 678 C CA . ASP A 1 93 ? -1.034 -5.537 -0.482 1.00 97.62 93 ASP A CA 1
ATOM 679 C C . ASP A 1 93 ? -1.850 -4.430 -1.176 1.00 97.62 93 ASP A C 1
ATOM 681 O O . ASP A 1 93 ? -2.971 -4.680 -1.629 1.00 97.62 93 ASP A O 1
ATOM 685 N N . PHE A 1 94 ? -1.326 -3.199 -1.235 1.00 98.50 94 PHE A N 1
ATOM 686 C CA . PHE A 1 94 ? -2.066 -2.023 -1.686 1.00 98.50 94 PHE A CA 1
ATOM 687 C C . PHE A 1 94 ? -1.323 -1.249 -2.777 1.00 98.50 94 PHE A C 1
ATOM 689 O O . PHE A 1 94 ? -0.134 -0.970 -2.673 1.00 98.50 94 PHE A O 1
ATOM 696 N N . ASP A 1 95 ? -2.075 -0.797 -3.777 1.00 97.94 95 ASP A N 1
ATOM 697 C CA . ASP A 1 95 ? -1.628 0.164 -4.790 1.00 97.94 95 ASP A CA 1
ATOM 698 C C . ASP A 1 95 ? -1.757 1.619 -4.290 1.00 97.94 95 ASP A C 1
ATOM 700 O O . ASP A 1 95 ? -1.259 2.559 -4.910 1.00 97.94 95 ASP A O 1
ATOM 704 N N . GLY A 1 96 ? -2.444 1.822 -3.162 1.00 97.69 96 GLY A N 1
ATOM 705 C CA . GLY A 1 96 ? -2.546 3.105 -2.479 1.00 97.69 96 GLY A CA 1
ATOM 706 C C . GLY A 1 96 ? -3.040 2.970 -1.042 1.00 97.69 96 GLY A C 1
ATOM 707 O O . GLY A 1 96 ? -3.790 2.054 -0.700 1.00 97.69 96 GLY A O 1
ATOM 708 N N . VAL A 1 97 ? -2.605 3.896 -0.186 1.00 98.38 97 VAL A N 1
ATOM 709 C CA . VAL A 1 97 ? -2.899 3.891 1.251 1.00 98.38 97 VAL A CA 1
ATOM 710 C C . VAL A 1 97 ? -3.415 5.258 1.689 1.00 98.38 97 VAL A C 1
ATOM 712 O O . VAL A 1 97 ? -2.869 6.293 1.311 1.00 98.38 97 VAL A O 1
ATOM 715 N N . VAL A 1 98 ? -4.450 5.266 2.528 1.00 98.12 98 VAL A N 1
ATOM 716 C CA . VAL A 1 98 ? -4.962 6.466 3.201 1.00 98.12 98 VAL A CA 1
ATOM 717 C C . VAL A 1 98 ? -5.137 6.202 4.691 1.00 98.12 98 VAL A C 1
ATOM 719 O O . VAL A 1 98 ? -5.471 5.094 5.103 1.00 98.12 98 VAL A O 1
ATOM 722 N N . ILE A 1 99 ? -4.916 7.228 5.508 1.00 98.19 99 ILE A N 1
ATOM 723 C CA . ILE A 1 99 ? -5.167 7.184 6.950 1.00 98.19 99 ILE A CA 1
ATOM 724 C C . ILE A 1 99 ? -6.521 7.832 7.207 1.00 98.19 99 ILE A C 1
ATOM 726 O O . ILE A 1 99 ? -6.742 8.973 6.798 1.00 98.19 99 ILE A O 1
ATOM 730 N N . ALA A 1 100 ? -7.413 7.117 7.884 1.00 98.25 100 ALA A N 1
ATOM 731 C CA . ALA A 1 100 ? -8.670 7.688 8.334 1.00 98.25 100 ALA A CA 1
ATOM 732 C C . ALA A 1 100 ? -8.435 8.607 9.548 1.00 98.25 100 ALA A C 1
ATOM 734 O O . ALA A 1 100 ? -7.766 8.222 10.509 1.00 98.25 100 ALA A O 1
ATOM 735 N N . SER A 1 101 ? -9.016 9.804 9.515 1.00 97.94 101 SER A N 1
ATOM 736 C CA . SER A 1 101 ? -9.001 10.805 10.581 1.00 97.94 101 SER A CA 1
ATOM 737 C C . SER A 1 101 ? -9.375 10.189 11.926 1.00 97.94 101 SER A C 1
ATOM 739 O O . SER A 1 101 ? -10.333 9.428 12.029 1.00 97.94 101 SER A O 1
ATOM 741 N N . GLY A 1 102 ? -8.604 10.490 12.964 1.00 96.44 102 GLY A N 1
ATOM 742 C CA . GLY A 1 102 ? -8.765 9.909 14.295 1.00 96.44 102 GLY A CA 1
ATOM 743 C C . GLY A 1 102 ? -7.991 8.603 14.523 1.00 96.44 102 GLY A C 1
ATOM 744 O O . GLY A 1 102 ? -8.054 8.071 15.632 1.00 96.44 102 GLY A O 1
ATOM 745 N N . ALA A 1 103 ? -7.271 8.073 13.525 1.00 96.69 103 ALA A N 1
ATOM 746 C CA . ALA A 1 103 ? -6.350 6.940 13.690 1.00 96.69 103 ALA A CA 1
ATOM 747 C C . ALA A 1 103 ? -4.895 7.363 13.977 1.00 96.69 103 ALA A C 1
ATOM 749 O O . ALA A 1 103 ? -4.045 6.520 14.233 1.00 96.69 103 ALA A O 1
ATOM 750 N N . GLU A 1 104 ? -4.555 8.648 13.961 1.00 94.94 104 GLU A N 1
ATOM 751 C CA . GLU A 1 104 ? -3.171 9.149 13.969 1.00 94.94 104 GLU A CA 1
ATOM 752 C C . GLU A 1 104 ? -2.378 8.684 15.203 1.00 94.94 104 GLU A C 1
ATOM 754 O O . GLU A 1 104 ? -1.174 8.425 15.130 1.00 94.94 104 GLU A O 1
ATOM 759 N N . ASN A 1 105 ? -3.060 8.509 16.337 1.00 92.12 105 ASN A N 1
ATOM 760 C CA . ASN A 1 105 ? -2.436 8.091 17.591 1.00 92.12 105 ASN A CA 1
ATOM 761 C C . ASN A 1 105 ? -1.753 6.719 17.497 1.00 92.12 105 ASN A C 1
ATOM 763 O O . ASN A 1 105 ? -0.695 6.532 18.110 1.00 92.12 105 ASN A O 1
ATOM 767 N N . ILE A 1 106 ? -2.294 5.781 16.707 1.00 94.31 106 ILE A N 1
ATOM 768 C CA . ILE A 1 106 ? -1.698 4.444 16.571 1.00 94.31 106 ILE A CA 1
ATOM 769 C C . ILE A 1 106 ? -0.425 4.433 15.708 1.00 94.31 106 ILE A C 1
ATOM 771 O O . ILE A 1 106 ? 0.327 3.462 15.756 1.00 94.31 106 ILE A O 1
ATOM 775 N N . PHE A 1 107 ? -0.131 5.526 14.992 1.00 93.44 107 PHE A N 1
ATOM 776 C CA . PHE A 1 107 ? 1.093 5.691 14.199 1.00 93.44 107 PHE A CA 1
ATOM 777 C C . PHE A 1 107 ? 2.256 6.266 15.010 1.00 93.44 107 PHE A C 1
ATOM 779 O O . PHE A 1 107 ? 3.411 5.983 14.704 1.00 93.44 107 PHE A O 1
ATOM 786 N N . LEU A 1 108 ? 1.968 7.085 16.024 1.00 85.50 108 LEU A N 1
ATOM 787 C CA . LEU A 1 108 ? 2.995 7.782 16.803 1.00 85.50 108 LEU A CA 1
ATOM 788 C C . LEU A 1 108 ? 3.335 7.049 18.103 1.00 85.50 108 LEU A C 1
ATOM 790 O O . LEU A 1 108 ? 4.507 6.853 18.406 1.00 85.50 108 LEU A O 1
ATOM 794 N N . ASN A 1 109 ? 2.309 6.648 18.860 1.00 79.75 109 ASN A N 1
ATOM 795 C CA . ASN A 1 109 ? 2.452 6.133 20.228 1.00 79.75 109 ASN A CA 1
ATOM 796 C C . ASN A 1 109 ? 1.619 4.862 20.483 1.00 79.75 109 ASN A C 1
ATOM 798 O O . ASN A 1 109 ? 1.461 4.438 21.629 1.00 79.75 109 ASN A O 1
ATOM 802 N N . GLY A 1 110 ? 1.054 4.259 19.433 1.00 75.44 110 GLY A N 1
ATOM 803 C CA . GLY A 1 110 ? 0.217 3.070 19.543 1.00 75.44 110 GLY A CA 1
ATOM 804 C C . GLY A 1 110 ? 1.020 1.840 19.940 1.00 75.44 110 GLY A C 1
ATOM 805 O O . GLY A 1 110 ? 1.808 1.325 19.149 1.00 75.44 110 GLY 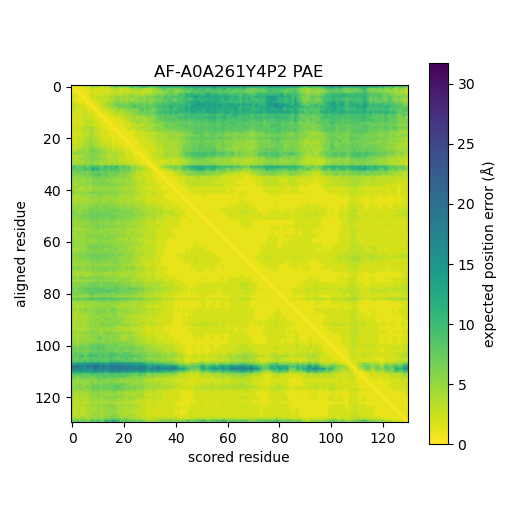A O 1
ATOM 806 N N . THR A 1 111 ? 0.772 1.327 21.141 1.00 86.62 111 THR A N 1
ATOM 807 C CA . THR A 1 111 ? 1.197 -0.021 21.527 1.00 86.62 111 THR A CA 1
ATOM 808 C C . THR A 1 111 ? -0.034 -0.903 21.636 1.00 86.62 111 THR A C 1
ATOM 810 O O . THR A 1 111 ? -1.054 -0.505 22.194 1.00 86.62 111 THR A O 1
ATOM 813 N N . SER A 1 112 ? 0.041 -2.095 21.056 1.00 94.38 112 SER A N 1
ATOM 814 C CA . SER A 1 112 ? -1.044 -3.065 21.085 1.00 94.38 112 SER A CA 1
ATOM 815 C C . SER A 1 112 ? -0.457 -4.469 21.027 1.00 94.38 112 SER A C 1
ATOM 817 O O . SER A 1 112 ? 0.496 -4.686 20.280 1.00 94.38 112 SER A O 1
ATOM 819 N N . PRO A 1 113 ? -1.009 -5.443 21.767 1.00 96.00 113 PRO A N 1
ATOM 820 C CA . PRO A 1 113 ? -0.637 -6.845 21.601 1.00 96.00 113 PRO A CA 1
ATOM 821 C C . PRO A 1 113 ? -1.225 -7.462 20.319 1.00 96.00 113 PRO A C 1
ATOM 823 O O . PRO A 1 113 ? -0.916 -8.605 20.000 1.00 96.00 113 PRO A O 1
ATOM 826 N N . LEU A 1 114 ? -2.097 -6.742 19.602 1.00 97.50 114 LEU A N 1
ATOM 827 C CA . LEU A 1 114 ? -2.843 -7.262 18.451 1.00 97.50 114 LEU A CA 1
ATOM 828 C C . LEU A 1 114 ? -2.040 -7.249 17.145 1.00 97.50 114 LEU A C 1
ATOM 830 O O . LEU A 1 114 ? -2.447 -7.882 16.174 1.00 97.50 114 LEU A O 1
ATOM 834 N N . TYR A 1 115 ? -0.920 -6.529 17.104 1.00 97.19 115 TYR A N 1
ATOM 835 C CA . TYR A 1 115 ? -0.043 -6.413 15.942 1.00 97.19 115 TYR A CA 1
ATOM 836 C C . TYR A 1 115 ? 1.388 -6.061 16.380 1.00 97.19 115 TYR A C 1
ATOM 838 O O . TYR A 1 115 ? 1.583 -5.559 17.488 1.00 97.19 115 TYR A O 1
ATOM 846 N N . PRO A 1 116 ? 2.407 -6.312 15.536 1.00 96.75 116 PRO A N 1
ATOM 847 C CA . PRO A 1 116 ? 3.788 -5.953 15.849 1.00 96.75 116 PRO A CA 1
ATOM 848 C C . PRO A 1 116 ? 3.967 -4.460 16.141 1.00 96.75 116 PRO A C 1
ATOM 850 O O . PRO A 1 116 ? 3.304 -3.608 15.547 1.00 96.75 116 PRO A O 1
ATOM 853 N N . LEU A 1 117 ? 4.892 -4.132 17.044 1.00 95.69 117 LEU A N 1
ATOM 854 C CA . LEU A 1 117 ? 5.175 -2.749 17.421 1.00 95.69 117 LEU A CA 1
ATOM 855 C C . LEU A 1 117 ? 5.513 -1.899 16.185 1.00 95.69 117 LEU A C 1
ATOM 857 O O . LEU A 1 117 ? 6.414 -2.239 15.425 1.00 95.69 117 LEU A O 1
ATOM 861 N N . GLY A 1 118 ? 4.808 -0.779 16.012 1.00 95.56 118 GLY A N 1
ATOM 862 C CA . GLY A 1 118 ? 5.040 0.154 14.906 1.00 95.56 118 GLY A CA 1
ATOM 863 C C . GLY A 1 118 ? 4.413 -0.248 13.568 1.00 95.56 118 GLY A C 1
ATOM 864 O O . GLY A 1 118 ? 4.544 0.512 12.611 1.00 95.56 118 GLY A O 1
ATOM 865 N N . ARG A 1 119 ? 3.687 -1.374 13.497 1.00 97.62 119 ARG A N 1
ATOM 866 C CA . ARG A 1 119 ? 3.083 -1.882 12.256 1.00 97.62 119 ARG A CA 1
ATOM 867 C C . ARG A 1 119 ? 2.251 -0.846 11.474 1.00 97.62 119 ARG A C 1
ATOM 869 O O . ARG A 1 119 ? 2.485 -0.731 10.274 1.00 97.62 119 ARG A O 1
ATOM 876 N N . PRO A 1 120 ? 1.344 -0.046 12.077 1.00 97.88 120 PRO A N 1
ATOM 877 C CA . PRO A 1 120 ? 0.606 0.972 11.319 1.00 97.88 120 PRO A CA 1
ATOM 878 C C . PRO A 1 120 ? 1.523 1.977 10.601 1.00 97.88 120 PRO A C 1
ATOM 880 O O . PRO A 1 120 ? 1.318 2.289 9.428 1.00 97.88 120 PRO A O 1
ATOM 883 N N . LEU A 1 121 ? 2.575 2.447 11.281 1.00 97.12 121 LEU A N 1
ATOM 884 C CA . LEU A 1 121 ? 3.544 3.385 10.712 1.00 97.12 121 LEU A CA 1
ATOM 885 C C . LEU A 1 121 ? 4.465 2.726 9.682 1.00 97.12 121 LEU A C 1
ATOM 887 O O . LEU A 1 121 ? 4.868 3.382 8.726 1.00 97.12 121 LEU A O 1
ATOM 891 N N . GLU A 1 122 ? 4.811 1.456 9.870 1.00 97.06 122 GLU A N 1
ATOM 892 C CA . GLU A 1 122 ? 5.600 0.680 8.914 1.00 97.06 122 GLU A CA 1
ATOM 893 C C . GLU A 1 122 ? 4.885 0.563 7.564 1.00 97.06 122 GLU A C 1
ATOM 895 O O . GLU A 1 122 ? 5.484 0.894 6.544 1.00 97.06 122 GLU A O 1
ATOM 900 N N . ILE A 1 123 ? 3.591 0.219 7.560 1.00 98.25 123 ILE A N 1
ATOM 901 C CA . ILE A 1 123 ? 2.778 0.155 6.333 1.00 98.25 123 ILE A CA 1
ATOM 902 C C . ILE A 1 123 ? 2.803 1.506 5.608 1.00 98.25 123 ILE A C 1
ATOM 904 O O . ILE A 1 123 ? 3.091 1.571 4.416 1.00 98.25 123 ILE A O 1
ATOM 908 N N . LEU A 1 124 ? 2.570 2.608 6.329 1.00 97.69 124 LEU A N 1
ATOM 909 C CA . LEU A 1 124 ? 2.597 3.948 5.737 1.00 97.69 124 LEU A CA 1
ATOM 910 C C . LEU A 1 124 ? 3.976 4.311 5.163 1.00 97.69 124 LEU A C 1
ATOM 912 O O . LEU A 1 124 ? 4.070 4.890 4.083 1.00 97.69 124 LEU A O 1
ATOM 916 N N . LYS A 1 125 ? 5.052 3.992 5.889 1.00 97.62 125 LYS A N 1
ATOM 917 C CA . LYS A 1 125 ? 6.425 4.271 5.450 1.00 97.62 125 LYS A CA 1
ATOM 918 C C . LYS A 1 125 ? 6.778 3.487 4.195 1.00 97.62 125 LYS A C 1
ATOM 920 O O . LYS A 1 125 ? 7.355 4.073 3.285 1.00 97.62 125 LYS A O 1
ATOM 925 N N . ASN A 1 126 ? 6.432 2.207 4.149 1.00 98.25 126 ASN A N 1
ATOM 926 C CA . ASN A 1 126 ? 6.711 1.351 3.003 1.00 98.25 126 ASN A CA 1
ATOM 927 C C . ASN A 1 126 ? 5.912 1.815 1.777 1.00 98.25 126 ASN A C 1
ATOM 929 O O . ASN A 1 126 ? 6.500 1.989 0.717 1.00 98.25 126 ASN A O 1
ATOM 933 N N . ALA A 1 127 ? 4.631 2.160 1.947 1.00 98.12 127 ALA A N 1
ATOM 934 C CA . ALA A 1 127 ? 3.802 2.713 0.874 1.00 98.12 127 ALA A CA 1
ATOM 935 C C . ALA A 1 127 ? 4.312 4.059 0.319 1.00 98.12 127 ALA A C 1
ATOM 937 O O . ALA A 1 127 ? 4.049 4.384 -0.829 1.00 98.12 127 ALA A O 1
ATOM 938 N N . TYR A 1 128 ? 5.026 4.862 1.116 1.00 97.88 128 TYR A N 1
ATOM 939 C CA . TYR A 1 128 ? 5.669 6.092 0.631 1.00 97.88 128 TYR A CA 1
ATOM 940 C C . TYR A 1 128 ? 7.000 5.829 -0.095 1.00 97.88 128 TYR A C 1
ATOM 942 O O . TYR A 1 128 ? 7.433 6.635 -0.917 1.00 97.88 128 TYR A O 1
ATOM 950 N N . GLN A 1 129 ? 7.703 4.754 0.267 1.00 97.62 129 GLN A N 1
ATOM 951 C CA . GLN A 1 129 ? 9.032 4.442 -0.263 1.00 97.62 129 GLN A CA 1
ATOM 952 C C . GLN A 1 129 ? 9.001 3.687 -1.595 1.00 97.62 129 GLN A C 1
ATOM 954 O O . GLN A 1 129 ? 10.013 3.711 -2.303 1.00 97.62 129 GLN A O 1
ATOM 959 N N . TRP A 1 130 ? 7.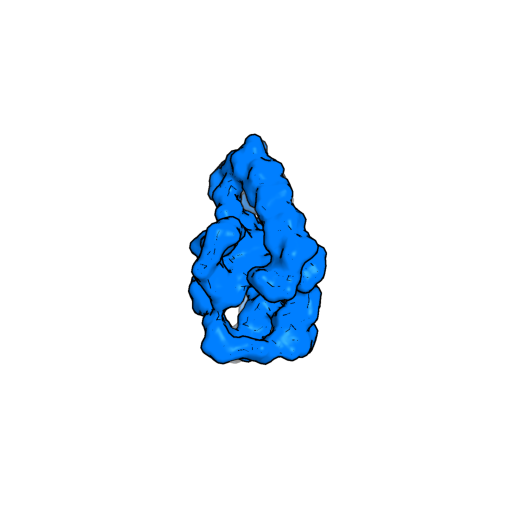906 2.991 -1.894 1.00 93.81 130 TRP A N 1
ATOM 960 C CA . TRP A 1 130 ? 7.725 2.163 -3.090 1.00 93.81 130 TRP A CA 1
ATOM 961 C C . TRP A 1 130 ? 6.836 2.861 -4.117 1.00 93.81 130 TRP A C 1
ATOM 963 O O . TRP A 1 130 ? 7.111 2.665 -5.323 1.00 93.81 130 TRP A O 1
#

Nearest PDB structures (foldseek):
  7vn0-assembly1_D  TM=9.793E-01  e=8.636E-13  Mycothermus thermophilus
  5xy4-assembly1_D  TM=9.801E-01  e=1.121E-12  Mycothermus thermophilus
  5xzm-assembly1_C  TM=9.797E-01  e=1.552E-12  Mycothermus thermophilus
  5zz1-assembly1_A  TM=9.809E-01  e=1.769E-12  Mycothermus thermophilus
  4aue-assembly1_C  TM=9.800E-01  e=4.700E-12  Mycothermus thermophilus

pLDDT: mean 96.4, std 3.48, range [75.44, 98.81]

Secondary structure (DSSP, 8-state):
-TTGGGSTT-PPPPP-GGG------SS--STT--S--TT-EEEEE--TT-HHHHHHHHHHHHHHHHTT-EEEEEESS--TT--EETTT--GGG-SEEEEPTT-THHHHT---TTS-TTHHHHHHHHHHH-

Solvent-accessible surface area (backbone atoms only — not comparable to full-atom values): 7851 Å² total; per-residue (Å²): 98,80,72,36,75,80,43,85,95,46,77,68,76,79,90,76,69,91,80,72,76,87,83,83,77,83,93,75,71,75,92,76,71,72,101,67,63,62,68,40,29,35,35,34,42,31,24,83,90,21,72,62,1,50,53,47,39,54,55,49,45,51,57,44,41,75,61,41,29,44,66,36,32,27,15,66,54,82,47,97,86,31,80,36,30,51,62,79,58,58,33,88,73,34,81,42,78,47,75,21,60,70,24,65,60,48,53,78,74,43,76,57,95,65,34,64,85,50,45,66,38,48,30,54,52,46,57,72,74,109

Sequence (130 aa):
MRVAQVLVDVTVPPPNPTYYNNNVTCGLSVFSGVPTIVGLNFGILASVYSQESMTQAAALAKQFSELGLFVNVVGETLMPGVNLTYSAADAVDFDGVVIASGAENIFLNGTSPLYPLGRPLEILKNAYQW

Mean predicted aligned error: 3.98 Å

InterPro domains:
  IPR029062 Class I glutamine amidotransferase-like [G3DSA:3.40.50.880] (37-130)
  IPR041399 Large catalase, C-terminal domain [PF18011] (39-130)

Organism: NCBI:txid1938954

Foldseek 3Di:
DVVQVPDPPRDDDDDDCPPDDDDDDPDPDPPPDDPACAAFEEEEEFEPVDPQRLVQLQVVQVVCVVSNYHYAYEYLDDDVSHDHYLQGDALVRGPYYDYGPPRVCCQPPNDDPSHDRNSSVRRVVVNVVD

Radius of gyration: 21.55 Å; Cα contacts (8 Å, |Δi|>4): 183; chains: 1; bounding box: 55×20×53 Å